Protein AF-A0A950VPK8-F1 (afdb_monomer_lite)

Foldseek 3Di:
DDDDDDPLVVVLCVVQVCVQCVCCLQPVLAARDPVNLPRQEDEAEADLDDDLVRLLVVVCSNQVSSQSNNVRNPDPDSPPPDDDPDGDRSHPYYHYDPCVSDDPSNVVSVVVSVVVSVVVNVVVVVVVVVVVVVVVPPPPPDDD

Structure (mmCIF, N/CA/C/O backbone):
data_AF-A0A950VPK8-F1
#
_entry.id   AF-A0A950VPK8-F1
#
loop_
_atom_site.group_PDB
_atom_site.id
_atom_site.type_symbol
_atom_site.label_atom_id
_atom_site.label_alt_id
_atom_site.label_comp_id
_atom_site.label_asym_id
_atom_site.label_entity_id
_atom_site.label_seq_id
_atom_site.pdbx_PDB_ins_code
_atom_site.Cartn_x
_atom_site.Cartn_y
_atom_site.Cartn_z
_atom_site.occupancy
_atom_site.B_iso_or_equiv
_atom_site.auth_seq_id
_atom_site.auth_comp_id
_atom_site.auth_asym_id
_atom_site.auth_atom_id
_atom_site.pdbx_PDB_model_num
ATOM 1 N N . MET A 1 1 ? -3.493 -24.812 5.724 1.00 34.56 1 MET A N 1
ATOM 2 C CA . MET A 1 1 ? -4.926 -24.456 5.681 1.00 34.56 1 MET A CA 1
ATOM 3 C C . MET A 1 1 ? -5.013 -23.035 5.139 1.00 34.56 1 MET A C 1
ATOM 5 O O . MET A 1 1 ? -4.700 -22.106 5.868 1.00 34.56 1 MET A O 1
ATOM 9 N N . LEU A 1 2 ? -5.263 -22.866 3.837 1.00 45.06 2 LEU A N 1
ATOM 10 C CA . LEU A 1 2 ? -5.346 -21.535 3.225 1.00 45.06 2 LEU A CA 1
ATOM 11 C C . LEU A 1 2 ? -6.689 -20.920 3.627 1.00 45.06 2 LEU A C 1
ATOM 13 O O . LEU A 1 2 ? -7.735 -21.428 3.235 1.00 45.06 2 LEU A O 1
ATOM 17 N N . ALA A 1 3 ? -6.663 -19.879 4.458 1.00 53.03 3 ALA A N 1
ATOM 18 C CA . ALA A 1 3 ? -7.860 -19.114 4.775 1.00 53.03 3 ALA A CA 1
ATOM 19 C C . ALA A 1 3 ? -8.430 -18.525 3.473 1.00 53.03 3 ALA A C 1
ATOM 21 O O . ALA A 1 3 ? -7.726 -17.824 2.743 1.00 53.03 3 ALA A O 1
ATOM 22 N N . GLN A 1 4 ? -9.689 -18.839 3.164 1.00 56.38 4 GLN A N 1
ATOM 23 C CA . GLN A 1 4 ? -10.386 -18.283 2.009 1.00 56.38 4 GLN A CA 1
ATOM 24 C C . GLN A 1 4 ? -10.500 -16.763 2.201 1.00 56.38 4 GLN A C 1
ATOM 26 O O . GLN A 1 4 ? -11.083 -16.302 3.183 1.00 56.38 4 GLN A O 1
ATOM 31 N N . ARG A 1 5 ? -9.909 -15.976 1.295 1.00 70.69 5 ARG A N 1
ATOM 32 C CA . ARG A 1 5 ? -9.967 -14.509 1.369 1.00 70.69 5 ARG A CA 1
ATOM 33 C C . ARG A 1 5 ? -11.379 -14.001 1.024 1.00 70.69 5 ARG A C 1
ATOM 35 O O . ARG A 1 5 ? -12.026 -14.588 0.154 1.00 70.69 5 ARG A O 1
ATOM 42 N N . PRO A 1 6 ? -11.854 -12.905 1.645 1.00 76.88 6 PRO A N 1
ATOM 43 C CA . PRO A 1 6 ? -13.124 -12.277 1.282 1.00 76.88 6 PRO A CA 1
ATOM 44 C C . PRO A 1 6 ? -13.164 -11.849 -0.195 1.00 76.88 6 PRO A C 1
ATOM 46 O O . PRO A 1 6 ? -12.148 -11.457 -0.768 1.00 76.88 6 PRO A O 1
ATOM 49 N N . ALA A 1 7 ? -14.348 -11.852 -0.816 1.00 75.19 7 ALA A N 1
ATOM 50 C CA . ALA A 1 7 ? -14.505 -11.518 -2.240 1.00 75.19 7 ALA A CA 1
ATOM 51 C C . ALA A 1 7 ? -14.027 -10.095 -2.605 1.00 75.19 7 ALA A C 1
ATOM 53 O O . ALA A 1 7 ? -13.477 -9.883 -3.687 1.00 75.19 7 ALA A O 1
ATOM 54 N N . LYS A 1 8 ? -14.195 -9.121 -1.698 1.00 78.62 8 LYS A N 1
ATOM 55 C CA . LYS A 1 8 ? -13.726 -7.734 -1.887 1.00 78.62 8 LYS A CA 1
ATOM 56 C C . LYS A 1 8 ? -12.197 -7.662 -1.897 1.00 78.62 8 LYS A C 1
ATOM 58 O O . LYS A 1 8 ? -11.625 -7.096 -2.824 1.00 78.62 8 LYS A O 1
ATOM 63 N N . THR A 1 9 ? -11.557 -8.330 -0.937 1.00 80.06 9 THR A N 1
ATOM 64 C CA . THR A 1 9 ? -10.102 -8.507 -0.870 1.00 80.06 9 THR A CA 1
ATOM 65 C C . THR A 1 9 ? -9.561 -9.158 -2.143 1.00 80.06 9 THR A C 1
ATOM 67 O O . THR A 1 9 ? -8.562 -8.704 -2.697 1.00 80.06 9 THR A O 1
ATOM 70 N N . LEU A 1 10 ? -10.234 -10.199 -2.652 1.00 78.31 10 LEU A N 1
ATOM 71 C CA . LEU A 1 10 ? -9.834 -10.873 -3.890 1.00 78.31 10 LEU A CA 1
ATOM 72 C C . LEU A 1 10 ? -9.943 -9.941 -5.106 1.00 78.31 10 LEU A C 1
ATOM 74 O O . LEU A 1 10 ? -9.012 -9.871 -5.903 1.00 78.31 10 LEU A O 1
ATOM 78 N N . SER A 1 11 ? -11.033 -9.178 -5.207 1.00 79.69 11 SER A N 1
ATOM 79 C CA . SER A 1 11 ? -11.268 -8.249 -6.320 1.00 79.69 11 SER A CA 1
ATOM 80 C C . SER A 1 11 ? -10.240 -7.111 -6.349 1.00 79.69 11 SER A C 1
ATOM 82 O O . SER A 1 11 ? -9.717 -6.784 -7.412 1.00 79.69 11 SER A O 1
ATOM 84 N N . ALA A 1 12 ? -9.896 -6.539 -5.187 1.00 81.25 12 ALA A N 1
ATOM 85 C CA . ALA A 1 12 ? -8.878 -5.491 -5.086 1.00 81.25 12 ALA A CA 1
ATOM 86 C C . ALA A 1 12 ? -7.496 -5.991 -5.539 1.00 81.25 12 ALA A C 1
ATOM 88 O O . ALA A 1 12 ? -6.800 -5.324 -6.304 1.00 81.25 12 ALA A O 1
ATOM 89 N N . ARG A 1 13 ? -7.117 -7.204 -5.119 1.00 87.62 13 ARG A N 1
ATOM 90 C CA . ARG A 1 13 ? -5.848 -7.824 -5.524 1.00 87.62 13 ARG A CA 1
ATOM 91 C C . ARG A 1 13 ? -5.818 -8.181 -7.003 1.00 87.62 13 ARG A C 1
ATOM 93 O O . ARG A 1 13 ? -4.794 -7.969 -7.639 1.00 87.62 13 ARG A O 1
ATOM 100 N N . GLN A 1 14 ? -6.926 -8.669 -7.557 1.00 86.44 14 GLN A N 1
ATOM 101 C CA . GLN A 1 14 ? -7.040 -8.938 -8.990 1.00 86.44 14 GLN A CA 1
ATOM 102 C C . GLN A 1 14 ? -6.905 -7.657 -9.815 1.00 86.44 14 GLN A C 1
ATOM 104 O O . GLN A 1 14 ? -6.126 -7.638 -10.763 1.00 86.44 14 GLN A O 1
ATOM 109 N N . TYR A 1 15 ? -7.594 -6.580 -9.424 1.00 84.31 15 TYR A N 1
ATOM 110 C CA . TYR A 1 15 ? -7.491 -5.286 -10.103 1.00 84.31 15 TYR A CA 1
ATOM 111 C C . TYR A 1 15 ? -6.049 -4.768 -10.126 1.00 84.31 15 TYR A C 1
ATOM 113 O O . TYR A 1 15 ? -5.552 -4.352 -11.166 1.00 84.31 15 TYR A O 1
ATOM 121 N N . ALA A 1 16 ? -5.361 -4.815 -8.984 1.00 84.50 16 ALA A N 1
ATOM 122 C CA . ALA A 1 16 ? -3.984 -4.342 -8.879 1.00 84.50 16 ALA A CA 1
ATOM 123 C C . ALA A 1 16 ? -2.940 -5.335 -9.420 1.00 84.50 16 ALA A C 1
ATOM 125 O O . ALA A 1 16 ? -1.748 -5.058 -9.308 1.00 84.50 16 ALA A O 1
ATOM 126 N N . GLN A 1 17 ? -3.361 -6.501 -9.932 1.00 91.00 17 GLN A N 1
ATOM 127 C CA . GLN A 1 17 ? -2.485 -7.645 -10.216 1.00 91.00 17 GLN A CA 1
ATOM 128 C C . GLN A 1 17 ? -1.519 -7.921 -9.051 1.00 91.00 17 GLN A C 1
ATOM 130 O O . GLN A 1 17 ? -0.351 -8.256 -9.229 1.00 91.00 17 GLN A O 1
ATOM 135 N N . TRP A 1 18 ? -2.005 -7.742 -7.826 1.00 93.00 18 TRP A N 1
ATOM 136 C CA . TRP A 1 18 ? -1.160 -7.625 -6.647 1.00 93.00 18 TRP A CA 1
ATOM 137 C C . TRP A 1 18 ? -0.397 -8.919 -6.359 1.00 93.00 18 TRP A C 1
ATOM 139 O O . TRP A 1 18 ? 0.759 -8.863 -5.969 1.00 93.00 18 TRP A O 1
ATOM 149 N N . ASP A 1 19 ? -0.980 -10.084 -6.656 1.00 91.88 19 ASP A N 1
ATOM 150 C CA . ASP A 1 19 ? -0.299 -11.380 -6.512 1.00 91.88 19 ASP A CA 1
ATOM 151 C C . ASP A 1 19 ? 0.961 -11.503 -7.399 1.00 91.88 19 ASP A C 1
ATOM 153 O O . ASP A 1 19 ? 1.872 -12.257 -7.065 1.00 91.88 19 ASP A O 1
ATOM 157 N N . LEU A 1 20 ? 1.044 -10.743 -8.500 1.00 91.88 20 LEU A N 1
ATOM 158 C CA . LEU A 1 20 ? 2.228 -10.679 -9.361 1.00 91.88 20 LEU A CA 1
ATOM 159 C C . LEU A 1 20 ? 3.319 -9.782 -8.759 1.00 91.88 20 LEU A C 1
ATOM 161 O O . LEU A 1 20 ? 4.502 -10.115 -8.830 1.00 91.88 20 LEU A O 1
ATOM 165 N N . ILE A 1 21 ? 2.931 -8.642 -8.183 1.00 93.62 21 ILE A N 1
ATOM 166 C CA . ILE A 1 21 ? 3.866 -7.562 -7.837 1.00 93.62 21 ILE A CA 1
ATOM 167 C C . ILE A 1 21 ? 4.188 -7.453 -6.340 1.00 93.62 21 ILE A C 1
ATOM 169 O O . ILE A 1 21 ? 5.211 -6.870 -6.000 1.00 93.62 21 ILE A O 1
ATOM 173 N N . GLU A 1 22 ? 3.382 -8.035 -5.446 1.00 94.50 22 GLU A N 1
ATOM 174 C CA . GLU A 1 22 ? 3.485 -7.885 -3.981 1.00 94.50 22 GLU A CA 1
ATOM 175 C C . GLU A 1 22 ? 4.905 -8.152 -3.471 1.00 94.50 22 GLU A C 1
ATOM 177 O O . GLU A 1 22 ? 5.501 -7.290 -2.829 1.00 94.50 22 GLU A O 1
ATOM 182 N N . SER A 1 23 ? 5.502 -9.289 -3.847 1.00 93.38 23 SER A N 1
ATOM 183 C CA . SER A 1 23 ? 6.864 -9.644 -3.415 1.00 93.38 23 SER A CA 1
ATOM 184 C C . SER A 1 23 ? 7.936 -8.642 -3.863 1.00 93.38 23 SER A C 1
ATOM 186 O O . SER A 1 23 ? 8.909 -8.419 -3.148 1.00 93.38 23 SER 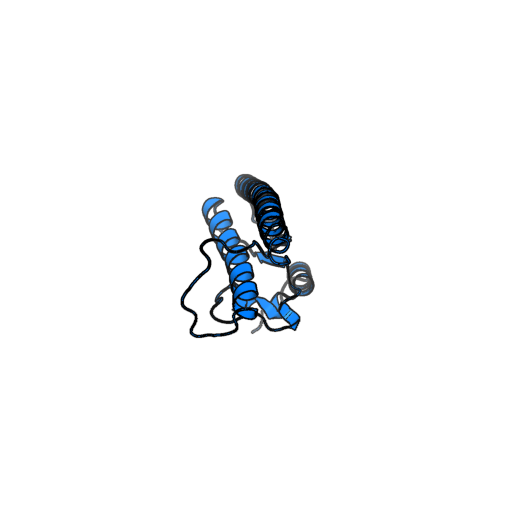A O 1
ATOM 188 N N . TYR A 1 24 ? 7.750 -8.015 -5.026 1.00 93.38 24 TYR A N 1
ATOM 189 C CA . TYR A 1 24 ? 8.660 -7.007 -5.566 1.00 93.38 24 TYR A CA 1
ATOM 190 C C . TYR A 1 24 ? 8.471 -5.664 -4.865 1.00 93.38 24 TYR A C 1
ATOM 192 O O . TYR A 1 24 ? 9.434 -4.942 -4.655 1.00 93.38 24 TYR A O 1
ATOM 200 N N . VAL A 1 25 ? 7.238 -5.327 -4.484 1.00 92.88 25 VAL A N 1
ATOM 201 C CA . VAL A 1 25 ? 6.933 -4.080 -3.775 1.00 92.88 25 VAL A CA 1
ATOM 202 C C . VAL A 1 25 ? 7.390 -4.144 -2.316 1.00 92.88 25 VAL A C 1
ATOM 204 O O . VAL A 1 25 ? 7.945 -3.177 -1.797 1.00 92.88 25 VAL A O 1
ATOM 207 N N . GLU A 1 26 ? 7.187 -5.275 -1.639 1.00 91.94 26 GLU A N 1
ATOM 208 C CA . GLU A 1 26 ? 7.582 -5.444 -0.236 1.00 91.94 26 GLU A CA 1
ATOM 209 C C . GLU A 1 26 ? 9.099 -5.571 -0.051 1.00 91.94 26 GLU A C 1
ATOM 211 O O . GLU A 1 26 ? 9.630 -5.157 0.991 1.00 91.94 26 GLU A O 1
ATOM 216 N N . MET A 1 27 ? 9.769 -6.135 -1.061 1.00 87.75 27 MET A N 1
ATOM 217 C CA . MET A 1 27 ? 11.204 -6.407 -1.112 1.00 87.75 27 MET A CA 1
ATOM 218 C C . MET A 1 27 ? 11.776 -6.067 -2.505 1.00 87.75 27 MET A C 1
ATOM 220 O O . MET A 1 27 ? 12.070 -6.974 -3.291 1.00 87.75 27 MET A O 1
ATOM 224 N N . PRO A 1 28 ? 11.960 -4.772 -2.831 1.00 78.94 28 PRO A N 1
ATOM 225 C CA . PRO A 1 28 ? 12.364 -4.307 -4.161 1.00 78.94 28 PRO A CA 1
ATOM 226 C C . PRO A 1 28 ? 13.864 -4.506 -4.433 1.00 78.94 28 PRO A C 1
ATOM 228 O O . PRO A 1 28 ? 14.583 -3.567 -4.753 1.00 78.94 28 PRO A O 1
ATOM 231 N N . PHE A 1 29 ? 14.354 -5.740 -4.305 1.00 78.81 29 PHE A N 1
ATOM 232 C CA . PHE A 1 29 ? 15.726 -6.124 -4.666 1.00 78.81 29 PHE A CA 1
ATOM 233 C C . PHE A 1 29 ? 15.875 -6.458 -6.154 1.00 78.81 29 PHE A C 1
ATOM 235 O O . PHE A 1 29 ? 16.983 -6.609 -6.656 1.00 78.81 29 PHE A O 1
ATOM 242 N N . ARG A 1 30 ? 14.752 -6.629 -6.858 1.00 83.06 30 ARG A N 1
ATOM 243 C CA . ARG A 1 30 ? 14.701 -6.995 -8.273 1.00 83.06 30 ARG A CA 1
ATOM 244 C C . ARG A 1 30 ? 13.648 -6.164 -8.992 1.00 83.06 30 ARG A C 1
ATOM 246 O O . ARG A 1 30 ? 12.634 -5.793 -8.400 1.00 83.06 30 ARG A O 1
ATOM 253 N N . GLY A 1 31 ? 13.889 -5.911 -10.273 1.00 86.38 31 GLY A N 1
ATOM 254 C CA . GLY A 1 31 ? 12.930 -5.249 -11.144 1.00 86.38 31 GLY A CA 1
ATOM 255 C C . GLY A 1 31 ? 11.652 -6.058 -11.318 1.00 86.38 31 GLY A C 1
ATOM 256 O O . GLY A 1 31 ? 11.681 -7.291 -11.272 1.00 86.38 31 GLY A O 1
ATOM 257 N N . LEU A 1 32 ? 10.534 -5.363 -11.519 1.00 91.44 32 LEU A N 1
ATOM 258 C CA . LEU A 1 32 ? 9.290 -6.000 -11.938 1.00 91.44 32 LEU A CA 1
ATOM 259 C C . LEU A 1 32 ? 9.475 -6.769 -13.255 1.00 91.44 32 LEU A C 1
ATOM 261 O O . LEU A 1 32 ? 10.202 -6.309 -14.138 1.00 91.44 32 LEU A O 1
ATOM 265 N N . PRO A 1 33 ? 8.781 -7.907 -13.420 1.00 91.00 33 PRO A N 1
ATOM 266 C CA . PRO A 1 33 ? 8.714 -8.573 -14.709 1.00 91.00 33 PRO A CA 1
ATOM 267 C C . PRO A 1 33 ? 7.922 -7.703 -15.709 1.00 91.00 33 PRO A C 1
ATOM 269 O O . PRO A 1 33 ? 7.147 -6.838 -15.279 1.00 91.00 33 PRO A O 1
ATOM 272 N N . PRO A 1 34 ? 8.068 -7.918 -17.030 1.00 89.56 34 PRO A N 1
ATOM 273 C CA . PRO A 1 34 ? 7.384 -7.119 -18.050 1.00 89.56 34 PRO A CA 1
ATOM 274 C C . PRO A 1 34 ? 5.867 -7.016 -17.850 1.00 89.56 34 PRO A C 1
ATOM 276 O O . PRO A 1 34 ? 5.286 -5.951 -18.040 1.00 89.56 34 PRO A O 1
ATOM 279 N N . GLU A 1 35 ? 5.226 -8.090 -17.390 1.00 89.75 35 GLU A N 1
ATOM 280 C CA . GLU A 1 35 ? 3.790 -8.143 -17.104 1.00 89.75 35 GLU A CA 1
ATOM 281 C C . GLU A 1 35 ? 3.397 -7.233 -15.928 1.00 89.75 35 GLU A C 1
ATOM 283 O O . GLU A 1 35 ? 2.286 -6.710 -15.884 1.00 89.75 35 GLU A O 1
ATOM 288 N N . GLY A 1 36 ? 4.315 -7.016 -14.981 1.00 90.12 36 GLY A N 1
ATOM 289 C CA . GLY A 1 36 ? 4.128 -6.141 -13.825 1.00 90.12 36 GLY A CA 1
ATOM 290 C C . GLY A 1 36 ? 4.422 -4.671 -14.122 1.00 90.12 36 GLY A C 1
ATOM 291 O O . GLY A 1 36 ? 3.968 -3.797 -13.389 1.00 90.12 36 GLY A O 1
ATOM 292 N N . LEU A 1 37 ? 5.134 -4.361 -15.212 1.00 89.50 37 LEU A N 1
ATOM 293 C CA . LEU A 1 37 ? 5.533 -2.991 -15.550 1.00 89.50 37 LEU A CA 1
ATOM 294 C C . LEU A 1 37 ? 4.367 -2.061 -15.876 1.00 89.50 37 LEU A C 1
ATOM 296 O O . LEU A 1 37 ? 4.555 -0.848 -15.813 1.00 89.50 37 LEU A O 1
ATOM 300 N N . ALA A 1 38 ? 3.186 -2.582 -16.210 1.00 88.56 38 ALA A N 1
ATOM 301 C CA . ALA A 1 38 ? 1.974 -1.783 -16.396 1.00 88.56 38 ALA A CA 1
ATOM 302 C C . ALA A 1 38 ? 1.222 -1.522 -15.079 1.00 88.56 38 ALA A C 1
ATOM 304 O O . ALA A 1 38 ? 0.346 -0.661 -15.032 1.00 88.56 38 ALA A O 1
ATOM 305 N N . CYS A 1 39 ? 1.561 -2.228 -13.996 1.00 91.31 39 CYS A N 1
ATOM 306 C CA . CYS A 1 39 ? 0.874 -2.083 -12.720 1.00 91.31 39 CYS A CA 1
ATOM 307 C C . CYS A 1 39 ? 1.193 -0.721 -12.093 1.00 91.31 39 CYS A C 1
ATOM 309 O O . CYS A 1 39 ? 2.352 -0.362 -11.883 1.00 91.31 39 CYS A O 1
ATOM 311 N N . ARG A 1 40 ? 0.147 0.040 -11.772 1.00 92.94 40 ARG A N 1
ATOM 312 C CA . ARG A 1 40 ? 0.237 1.355 -11.111 1.00 92.94 40 ARG A CA 1
ATOM 313 C C . ARG A 1 40 ? -0.544 1.397 -9.800 1.00 92.94 40 ARG A C 1
ATOM 315 O O . ARG A 1 40 ? -0.817 2.466 -9.269 1.00 92.94 40 ARG A O 1
ATOM 322 N N . SER A 1 41 ? -0.949 0.241 -9.285 1.00 93.69 41 SER A N 1
ATOM 323 C CA . SER A 1 41 ? -1.808 0.141 -8.105 1.00 93.69 41 SER A CA 1
ATOM 324 C C . SER A 1 41 ? -1.126 -0.645 -6.995 1.00 93.69 41 SER A C 1
ATOM 326 O O . SER A 1 41 ? -0.490 -1.659 -7.267 1.00 93.69 41 SER A O 1
ATOM 328 N N . VAL A 1 42 ? -1.297 -0.209 -5.747 1.00 94.75 42 VAL A N 1
ATOM 329 C CA . VAL A 1 42 ? -0.881 -0.971 -4.560 1.00 94.75 42 VAL A CA 1
ATOM 330 C C . VAL A 1 42 ? -2.086 -1.339 -3.704 1.00 94.75 42 VAL A C 1
ATOM 332 O O . VAL A 1 42 ? -3.059 -0.583 -3.647 1.00 94.75 42 VAL A O 1
ATOM 335 N N . VAL A 1 43 ? -2.022 -2.486 -3.028 1.00 95.19 43 VAL A N 1
ATOM 336 C CA . VAL A 1 43 ? -3.046 -2.916 -2.066 1.00 95.19 43 VAL A CA 1
ATOM 337 C C . VAL A 1 43 ? -2.507 -2.738 -0.653 1.00 95.19 43 VAL A C 1
ATOM 339 O O . VAL A 1 43 ? -1.402 -3.177 -0.346 1.00 95.19 43 VAL A O 1
ATOM 342 N N . TYR A 1 44 ? -3.292 -2.105 0.212 1.00 94.88 44 TYR A N 1
ATOM 343 C CA . TYR A 1 44 ? -2.990 -1.961 1.630 1.00 94.88 44 TYR A CA 1
ATOM 344 C C . TYR A 1 44 ? -4.106 -2.576 2.467 1.00 94.88 44 TYR A C 1
ATOM 346 O O . TYR A 1 44 ? -5.272 -2.232 2.291 1.00 94.88 44 TYR A O 1
ATOM 354 N N . THR A 1 45 ? -3.742 -3.442 3.408 1.00 94.06 45 THR A N 1
ATOM 355 C CA . THR A 1 45 ? -4.674 -4.034 4.372 1.00 94.06 45 THR A CA 1
ATOM 356 C C . THR A 1 45 ? -4.288 -3.540 5.769 1.00 94.06 45 THR A C 1
ATOM 358 O O . THR A 1 45 ? -3.280 -3.999 6.314 1.00 94.06 45 THR A O 1
ATOM 361 N N . PRO A 1 46 ? -5.039 -2.592 6.364 1.00 94.81 46 PRO A N 1
ATOM 362 C CA . PRO A 1 46 ? -4.734 -2.060 7.680 1.00 94.81 46 PRO A CA 1
ATOM 363 C C . PRO A 1 46 ? -4.795 -3.163 8.747 1.00 94.81 46 PRO A C 1
ATOM 365 O O . PRO A 1 46 ? -5.768 -3.930 8.795 1.00 94.81 46 PRO A O 1
ATOM 368 N N . PRO A 1 47 ? -3.819 -3.228 9.670 1.00 94.12 47 PRO A N 1
ATOM 369 C CA . PRO A 1 47 ? -3.942 -4.094 10.833 1.00 94.12 47 PRO A CA 1
ATOM 370 C C . PRO A 1 47 ? -5.140 -3.673 11.698 1.00 94.12 47 PRO A C 1
ATOM 372 O O . PRO A 1 47 ? -5.545 -2.505 11.712 1.00 94.12 47 PRO A O 1
ATOM 375 N N . VAL A 1 48 ? -5.699 -4.634 12.446 1.00 92.75 48 VAL A N 1
ATOM 376 C CA . VAL A 1 48 ? -6.844 -4.419 13.359 1.00 92.75 48 VAL A CA 1
ATOM 377 C C . VAL A 1 48 ? -6.582 -3.246 14.303 1.00 92.75 48 VAL A C 1
ATOM 379 O O . VAL A 1 48 ? -7.445 -2.393 14.498 1.00 92.75 48 VAL A O 1
ATOM 382 N N . TYR A 1 49 ? -5.362 -3.180 14.832 1.00 92.31 49 TYR A N 1
ATOM 383 C CA . TYR A 1 49 ? -4.848 -2.016 15.536 1.00 92.31 49 TYR A CA 1
ATOM 384 C C . TYR A 1 49 ? -3.911 -1.266 14.601 1.00 92.31 49 TYR A C 1
ATOM 386 O O . TYR A 1 49 ? -2.830 -1.753 14.279 1.00 92.31 49 TYR A O 1
ATOM 394 N N . ASN A 1 50 ? -4.340 -0.087 14.169 1.00 93.06 50 ASN A N 1
ATOM 395 C CA . ASN A 1 50 ? -3.552 0.819 13.348 1.00 93.06 50 ASN A CA 1
ATOM 396 C C . ASN A 1 50 ? -3.572 2.224 13.958 1.00 93.06 50 ASN A C 1
ATOM 398 O O . ASN A 1 50 ? -4.489 2.599 14.692 1.00 93.06 50 ASN A O 1
ATOM 402 N N . THR A 1 51 ? -2.543 3.005 13.644 1.00 95.25 51 THR A N 1
ATOM 403 C CA . THR A 1 51 ? -2.475 4.433 13.971 1.00 95.25 51 THR A CA 1
ATOM 404 C C . THR A 1 51 ? -2.296 5.237 12.684 1.00 95.25 51 THR A C 1
ATOM 406 O O . THR A 1 51 ? -1.709 4.711 11.736 1.00 95.25 51 THR A O 1
ATOM 409 N N . PRO A 1 52 ? -2.710 6.518 12.632 1.00 94.56 52 PRO A N 1
ATOM 410 C CA . PRO A 1 52 ? -2.470 7.364 11.458 1.00 94.56 52 PRO A CA 1
ATOM 411 C C . PRO A 1 52 ? -0.987 7.411 11.061 1.00 94.56 52 PRO A C 1
ATOM 413 O O . PRO A 1 52 ? -0.633 7.295 9.894 1.00 94.56 52 PRO A O 1
ATOM 416 N N . ARG A 1 53 ? -0.084 7.462 12.048 1.00 93.69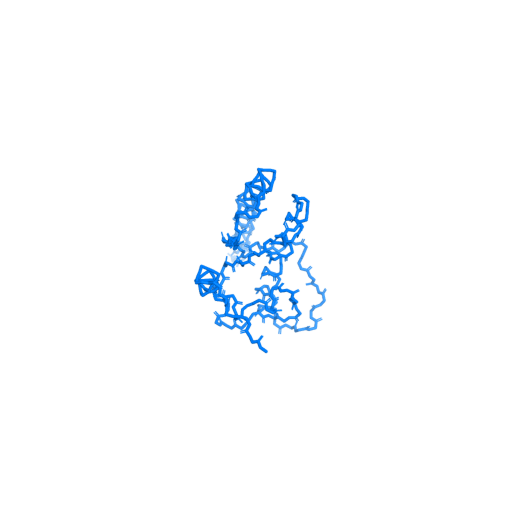 53 ARG A N 1
ATOM 417 C CA . ARG A 1 53 ? 1.362 7.440 11.798 1.00 93.69 53 ARG A CA 1
ATOM 418 C C . ARG A 1 53 ? 1.821 6.144 11.123 1.00 93.69 53 ARG A C 1
ATOM 420 O O . ARG A 1 53 ? 2.625 6.205 10.194 1.00 93.69 53 ARG A O 1
ATOM 427 N N . GLN A 1 54 ? 1.340 4.997 11.605 1.00 94.69 54 GLN A N 1
ATOM 428 C CA . GLN A 1 54 ? 1.651 3.690 11.025 1.00 94.69 54 GLN A CA 1
ATOM 429 C C . GLN A 1 54 ? 1.107 3.585 9.600 1.00 94.69 54 GLN A C 1
ATOM 431 O O . GLN A 1 54 ? 1.857 3.254 8.692 1.00 94.69 54 GLN A O 1
ATOM 436 N N . LEU A 1 55 ? -0.153 3.970 9.395 1.00 95.00 55 LEU A N 1
ATOM 437 C CA . LEU A 1 55 ? -0.788 4.030 8.083 1.00 95.00 55 LEU A CA 1
ATOM 438 C C . LEU A 1 55 ? 0.057 4.831 7.084 1.00 95.00 55 LEU A C 1
ATOM 440 O O . LEU A 1 55 ? 0.421 4.328 6.024 1.00 95.00 55 LEU A O 1
ATOM 444 N N . GLY A 1 56 ? 0.428 6.064 7.440 1.00 94.19 56 GLY A N 1
ATOM 445 C CA . GLY A 1 56 ? 1.244 6.910 6.574 1.00 94.19 56 GLY A CA 1
ATOM 446 C C . GLY A 1 56 ? 2.623 6.308 6.287 1.00 94.19 56 GLY A C 1
ATOM 447 O O . GLY A 1 56 ? 3.129 6.429 5.172 1.00 94.19 56 GLY A O 1
ATOM 448 N N . HIS A 1 57 ? 3.244 5.658 7.274 1.00 94.88 57 HIS A N 1
ATOM 449 C CA . HIS A 1 57 ? 4.516 4.959 7.092 1.00 94.88 57 HIS A CA 1
ATOM 450 C C . HIS A 1 57 ? 4.391 3.787 6.109 1.00 94.88 57 HIS A C 1
ATOM 452 O O . HIS A 1 57 ? 5.165 3.708 5.154 1.00 94.88 57 HIS A O 1
ATOM 458 N N . ASP A 1 58 ? 3.401 2.922 6.308 1.00 95.56 58 ASP A N 1
ATOM 459 C CA . ASP A 1 58 ? 3.206 1.711 5.512 1.00 95.56 58 ASP A CA 1
ATOM 460 C C . ASP A 1 58 ? 2.880 2.053 4.057 1.00 95.56 58 ASP A C 1
ATOM 462 O O . ASP A 1 58 ? 3.461 1.485 3.134 1.00 95.56 58 ASP A O 1
ATOM 466 N N . LEU A 1 59 ? 2.024 3.050 3.833 1.00 94.94 59 LEU A N 1
ATOM 467 C CA . LEU A 1 59 ? 1.681 3.488 2.483 1.00 94.94 59 LEU A CA 1
ATOM 468 C C . LEU A 1 59 ? 2.873 4.096 1.755 1.00 94.94 59 LEU A C 1
ATOM 470 O O . LEU A 1 59 ? 3.095 3.762 0.595 1.00 94.94 59 LEU A O 1
ATOM 474 N N . ARG A 1 60 ? 3.680 4.928 2.429 1.00 92.94 60 ARG A N 1
ATOM 475 C CA . ARG A 1 60 ? 4.924 5.444 1.838 1.00 92.94 60 ARG A CA 1
ATOM 476 C C . ARG A 1 60 ? 5.872 4.312 1.469 1.00 92.94 60 ARG A C 1
ATOM 478 O O . ARG A 1 60 ? 6.488 4.374 0.409 1.00 92.94 60 ARG A O 1
ATOM 485 N N . ARG A 1 61 ? 5.974 3.278 2.311 1.00 94.12 61 ARG A N 1
ATOM 486 C CA . ARG A 1 61 ? 6.783 2.092 2.016 1.00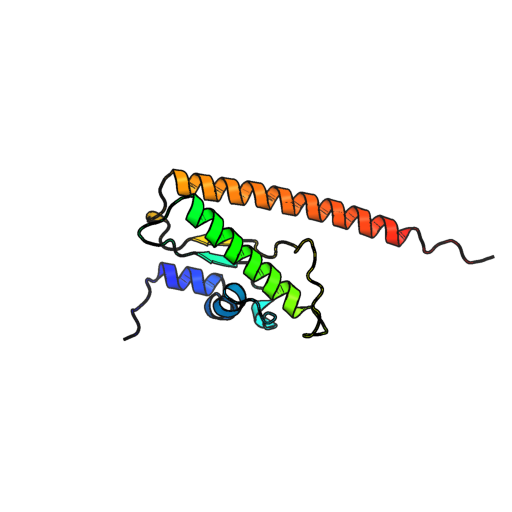 94.12 61 ARG A CA 1
ATOM 487 C C . ARG A 1 61 ? 6.272 1.368 0.770 1.00 94.12 61 ARG A C 1
ATOM 489 O O . ARG A 1 61 ? 7.080 1.070 -0.100 1.00 94.12 61 ARG A O 1
ATOM 496 N N . LEU A 1 62 ? 4.967 1.123 0.657 1.00 95.19 62 LEU A N 1
ATOM 497 C CA . LEU A 1 62 ? 4.382 0.434 -0.499 1.00 95.19 62 LEU A CA 1
ATOM 498 C C . LEU A 1 62 ? 4.553 1.233 -1.798 1.00 95.19 62 LEU A C 1
ATOM 500 O O . LEU A 1 62 ? 5.009 0.691 -2.802 1.00 95.19 62 LEU A O 1
ATOM 504 N N . THR A 1 63 ? 4.247 2.533 -1.788 1.00 93.62 63 THR A N 1
ATOM 505 C CA . THR A 1 63 ? 4.363 3.370 -2.995 1.00 93.62 63 THR A CA 1
ATOM 506 C C . THR A 1 63 ? 5.817 3.534 -3.432 1.00 93.62 63 THR A C 1
ATOM 508 O O . THR A 1 63 ? 6.131 3.511 -4.624 1.00 93.62 63 THR A O 1
ATOM 511 N N . HIS A 1 64 ? 6.728 3.678 -2.464 1.00 92.31 64 HIS A N 1
ATOM 512 C CA . HIS A 1 64 ? 8.160 3.735 -2.729 1.00 92.31 64 HIS A CA 1
ATOM 513 C C . HIS A 1 64 ? 8.687 2.396 -3.252 1.00 92.31 64 HIS A C 1
ATOM 515 O O . HIS A 1 64 ? 9.433 2.387 -4.224 1.00 92.31 64 HIS A O 1
ATOM 521 N N . GLY A 1 65 ? 8.247 1.278 -2.669 1.00 93.75 65 GLY A N 1
ATOM 522 C CA . GLY A 1 65 ? 8.594 -0.067 -3.119 1.00 93.75 65 GLY A CA 1
ATOM 523 C C . GLY A 1 65 ? 8.185 -0.324 -4.568 1.00 93.75 65 GLY A C 1
ATOM 524 O O . GLY A 1 65 ? 9.003 -0.798 -5.350 1.00 93.75 65 GLY A O 1
ATOM 525 N N . LEU A 1 66 ? 6.973 0.081 -4.971 1.00 93.88 66 LEU A N 1
ATOM 526 C CA . LEU A 1 66 ? 6.553 -0.005 -6.374 1.00 93.88 66 LEU A CA 1
ATOM 527 C C . LEU A 1 66 ? 7.427 0.865 -7.285 1.00 93.88 66 LEU A C 1
ATOM 529 O O . LEU A 1 66 ? 7.868 0.410 -8.337 1.00 93.88 66 LEU A O 1
ATOM 533 N N . SER A 1 67 ? 7.721 2.095 -6.867 1.00 92.38 67 SER A N 1
ATOM 534 C CA . SER A 1 67 ? 8.568 3.016 -7.638 1.00 92.38 67 SER A CA 1
ATOM 535 C C . SER A 1 67 ? 9.990 2.473 -7.821 1.00 92.38 67 SER A C 1
ATOM 537 O O . SER A 1 67 ? 10.537 2.538 -8.921 1.00 92.38 67 SER A O 1
ATOM 539 N N . LEU A 1 68 ? 10.565 1.877 -6.772 1.00 91.62 68 LEU A N 1
ATOM 540 C CA . LEU A 1 68 ? 11.854 1.189 -6.827 1.00 91.62 68 LEU A CA 1
ATOM 541 C C . LEU A 1 68 ? 11.809 -0.026 -7.750 1.00 91.62 68 LEU A C 1
ATOM 543 O O . LEU A 1 68 ? 12.678 -0.166 -8.599 1.00 91.62 68 LEU A O 1
ATOM 547 N N . ALA A 1 69 ? 10.796 -0.882 -7.623 1.00 92.38 69 ALA A N 1
ATOM 548 C CA . ALA A 1 69 ? 10.687 -2.090 -8.434 1.00 92.38 69 ALA A CA 1
ATOM 549 C C . ALA A 1 69 ? 10.499 -1.771 -9.932 1.00 92.38 69 ALA A C 1
ATOM 551 O O . ALA A 1 69 ? 11.044 -2.467 -10.790 1.00 92.38 69 ALA A O 1
ATOM 552 N N . VAL A 1 70 ? 9.777 -0.691 -10.260 1.00 92.25 70 VAL A N 1
ATOM 553 C CA . VAL A 1 70 ? 9.673 -0.166 -11.633 1.00 92.25 70 VAL A CA 1
ATOM 554 C C . VAL A 1 70 ? 11.009 0.397 -12.108 1.00 92.25 70 VAL A C 1
ATOM 556 O O . VAL A 1 70 ? 11.427 0.101 -13.226 1.00 92.25 70 VAL A O 1
ATOM 559 N N . TRP A 1 71 ? 11.692 1.196 -11.285 1.00 90.25 71 TRP A N 1
ATOM 560 C CA . TRP A 1 71 ? 13.002 1.744 -11.636 1.00 90.25 71 TRP A CA 1
ATOM 561 C C . TRP A 1 71 ? 14.021 0.630 -11.894 1.00 90.25 71 TRP A C 1
ATOM 563 O O . TRP A 1 71 ? 14.622 0.601 -12.963 1.00 90.25 71 TRP A O 1
ATOM 573 N N . GLN A 1 72 ? 14.125 -0.339 -10.983 1.00 88.88 72 GLN A N 1
ATOM 574 C CA . GLN A 1 72 ? 15.054 -1.467 -11.059 1.00 88.88 72 GLN A CA 1
ATOM 575 C C . GLN A 1 72 ? 14.844 -2.318 -12.320 1.00 88.88 72 GLN A C 1
ATOM 577 O O . GLN A 1 72 ? 15.800 -2.863 -12.856 1.00 88.88 72 GLN A O 1
ATOM 582 N N . ALA A 1 73 ? 13.612 -2.412 -12.830 1.00 90.06 73 ALA A N 1
ATOM 583 C CA . ALA A 1 73 ? 13.322 -3.117 -14.081 1.00 90.06 73 ALA A CA 1
ATOM 584 C C . ALA A 1 73 ? 13.917 -2.438 -15.326 1.00 90.06 73 ALA A C 1
ATOM 586 O O . ALA A 1 73 ? 14.074 -3.085 -16.358 1.00 90.06 73 ALA A O 1
ATOM 587 N N . HIS A 1 74 ? 14.240 -1.146 -15.235 1.00 87.38 74 HIS A N 1
ATOM 588 C CA . HIS A 1 74 ? 14.859 -0.368 -16.307 1.00 87.38 74 HIS A CA 1
ATOM 589 C C . HIS A 1 74 ? 16.361 -0.152 -16.095 1.00 87.38 74 HIS A C 1
ATOM 591 O O . HIS A 1 74 ? 17.008 0.435 -16.962 1.00 87.38 74 HIS A O 1
ATOM 597 N N . VAL A 1 75 ? 16.921 -0.593 -14.963 1.00 83.25 75 VAL A N 1
ATOM 598 C CA . VAL A 1 75 ? 18.361 -0.519 -14.708 1.00 83.25 75 VAL A CA 1
ATOM 599 C C . VAL A 1 75 ? 19.050 -1.624 -15.521 1.00 83.25 75 VAL A C 1
ATOM 601 O O . VAL A 1 75 ? 18.767 -2.800 -15.295 1.00 83.25 75 VAL A O 1
ATOM 604 N N . PRO A 1 76 ? 19.943 -1.280 -16.468 1.00 63.25 76 PRO A N 1
ATOM 605 C CA . PRO A 1 76 ? 20.578 -2.267 -17.338 1.00 63.25 76 PRO A CA 1
ATOM 606 C C . PRO A 1 76 ? 21.652 -3.104 -16.630 1.00 63.25 76 PRO A C 1
ATOM 608 O O . PRO A 1 76 ? 21.972 -4.189 -17.108 1.00 63.25 76 PRO A O 1
ATOM 611 N N . ASP A 1 77 ? 22.190 -2.618 -15.506 1.00 75.06 77 ASP A N 1
ATOM 612 C CA . ASP A 1 77 ? 23.243 -3.283 -14.737 1.00 75.06 77 ASP A CA 1
ATOM 613 C C . ASP A 1 77 ? 22.798 -3.554 -13.282 1.00 75.06 77 ASP A C 1
ATOM 615 O O . ASP A 1 77 ? 22.638 -2.603 -12.507 1.00 75.06 77 ASP A O 1
ATOM 619 N N . PRO A 1 78 ? 22.611 -4.826 -12.880 1.00 65.06 78 PRO A N 1
ATOM 620 C CA . PRO A 1 78 ? 22.208 -5.199 -11.525 1.00 65.06 78 PRO A CA 1
ATOM 621 C C . PRO A 1 78 ? 23.253 -4.876 -10.442 1.00 65.06 78 PRO A C 1
ATOM 623 O O . PRO A 1 78 ? 22.900 -4.907 -9.264 1.00 65.06 78 PRO A O 1
ATOM 626 N N . GLU A 1 79 ? 24.498 -4.539 -10.801 1.00 69.75 79 GLU A N 1
ATOM 627 C CA . GLU A 1 79 ? 25.532 -4.080 -9.858 1.00 69.75 79 GLU A CA 1
ATOM 628 C C . GLU A 1 79 ? 25.502 -2.558 -9.622 1.00 69.75 79 GLU A C 1
ATOM 630 O O . GLU A 1 79 ? 26.241 -2.031 -8.782 1.00 69.75 79 GLU A O 1
ATOM 635 N N . THR A 1 80 ? 24.607 -1.832 -10.308 1.00 70.94 80 THR A N 1
ATOM 636 C CA . THR A 1 80 ? 24.430 -0.388 -10.114 1.00 70.94 80 THR A CA 1
ATOM 637 C C . THR A 1 80 ? 24.073 -0.089 -8.660 1.00 70.94 80 THR A C 1
ATOM 639 O O . THR A 1 80 ? 22.966 -0.353 -8.197 1.00 70.94 80 THR A O 1
ATOM 642 N N . THR A 1 81 ? 25.015 0.517 -7.939 1.00 66.75 81 THR A N 1
ATOM 643 C CA . THR A 1 81 ? 24.815 0.966 -6.550 1.00 66.75 81 THR A CA 1
ATOM 644 C C . THR A 1 81 ? 24.329 2.423 -6.487 1.00 66.75 81 THR A C 1
ATOM 646 O O . THR A 1 81 ? 24.032 2.949 -5.415 1.00 66.75 81 THR A O 1
ATOM 649 N N . GLU A 1 82 ? 24.244 3.100 -7.636 1.00 71.44 82 GLU A N 1
ATOM 650 C CA . GLU A 1 82 ? 23.806 4.490 -7.732 1.00 71.44 82 GLU A CA 1
ATOM 651 C C . GLU A 1 82 ? 22.274 4.573 -7.742 1.00 71.44 82 GLU A C 1
ATOM 653 O O . GLU A 1 82 ? 21.611 4.438 -8.771 1.00 71.44 82 GLU A O 1
ATOM 658 N N . TYR A 1 83 ? 21.706 4.786 -6.557 1.00 71.88 83 TYR A N 1
ATOM 659 C CA . TYR A 1 83 ? 20.277 5.020 -6.397 1.00 71.88 83 TYR A CA 1
ATOM 660 C C . TYR A 1 83 ? 19.921 6.460 -6.783 1.00 71.88 83 TYR A C 1
ATOM 662 O O . TYR A 1 83 ? 20.603 7.400 -6.361 1.00 71.88 83 TYR A O 1
ATOM 670 N N . PRO A 1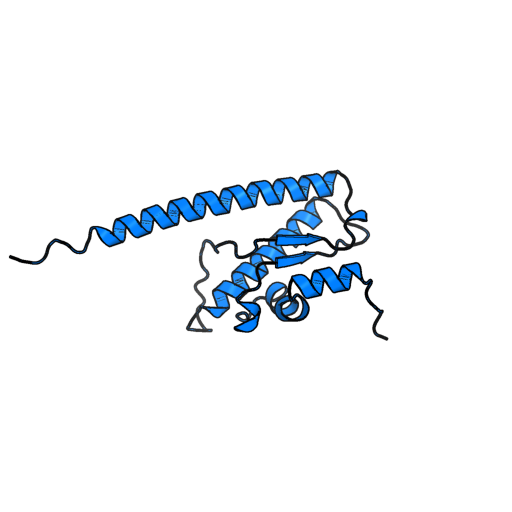 84 ? 18.826 6.678 -7.530 1.00 74.81 84 PRO A N 1
ATOM 671 C CA . PRO A 1 84 ? 18.378 8.021 -7.847 1.00 74.81 84 PRO A CA 1
ATOM 672 C C . PRO A 1 84 ? 18.004 8.758 -6.560 1.00 74.81 84 PRO A C 1
ATOM 674 O O . PRO A 1 84 ? 17.257 8.251 -5.724 1.00 74.81 84 PRO A O 1
ATOM 677 N N . SER A 1 85 ? 18.475 10.000 -6.436 1.00 75.69 85 SER A N 1
ATOM 678 C CA . SER A 1 85 ? 18.123 10.881 -5.315 1.00 75.69 85 SER A CA 1
ATOM 679 C C . SER A 1 85 ? 16.618 11.155 -5.229 1.00 75.69 85 SER A C 1
ATOM 681 O O . SER A 1 85 ? 16.094 11.416 -4.147 1.00 75.69 85 SER A O 1
ATOM 683 N N . HIS A 1 86 ? 15.914 11.053 -6.361 1.00 77.88 86 HIS A N 1
ATOM 684 C CA . HIS A 1 86 ? 14.462 11.122 -6.451 1.00 77.88 86 HIS A CA 1
ATOM 685 C C . HIS A 1 86 ? 13.933 10.069 -7.427 1.00 77.88 86 HIS A C 1
ATOM 687 O O . HIS A 1 86 ? 14.246 10.105 -8.617 1.00 77.88 86 HIS A O 1
ATOM 693 N N . LEU A 1 87 ? 13.091 9.165 -6.927 1.00 82.75 87 LEU A N 1
ATOM 694 C CA . LEU A 1 87 ? 12.307 8.260 -7.764 1.00 82.75 87 LEU A CA 1
ATOM 695 C C . LEU A 1 87 ? 11.026 8.951 -8.210 1.00 82.75 87 LEU A C 1
ATOM 697 O O . LEU A 1 87 ? 10.332 9.565 -7.397 1.00 82.75 87 LEU A O 1
ATOM 701 N N . ALA A 1 88 ? 10.704 8.811 -9.493 1.00 84.81 88 ALA A N 1
ATOM 702 C CA . ALA A 1 88 ? 9.373 9.137 -9.974 1.00 84.81 88 ALA A CA 1
ATOM 703 C C . ALA A 1 88 ? 8.362 8.217 -9.281 1.00 84.81 88 ALA A C 1
ATOM 705 O O . ALA A 1 88 ? 8.575 7.008 -9.192 1.00 84.81 88 ALA A O 1
ATOM 706 N N . ASP A 1 89 ? 7.279 8.801 -8.778 1.00 88.19 89 ASP A N 1
ATOM 707 C CA . ASP A 1 89 ? 6.217 8.039 -8.138 1.00 88.19 89 ASP A CA 1
ATOM 708 C C . ASP A 1 89 ? 5.473 7.219 -9.197 1.00 88.19 89 ASP A C 1
ATOM 710 O O . ASP A 1 89 ? 4.800 7.775 -10.064 1.00 88.19 89 ASP A O 1
ATOM 714 N N . ALA A 1 90 ? 5.630 5.898 -9.146 1.00 90.88 90 ALA A N 1
ATOM 715 C CA . ALA A 1 90 ? 4.999 4.981 -10.091 1.00 90.88 90 ALA A CA 1
ATOM 716 C C . ALA A 1 90 ? 3.593 4.542 -9.657 1.00 90.88 90 ALA A C 1
ATOM 718 O O . ALA A 1 90 ? 2.936 3.791 -10.374 1.00 90.88 90 ALA A O 1
ATOM 719 N N . THR A 1 91 ? 3.126 4.944 -8.472 1.00 92.75 91 THR A N 1
ATOM 720 C CA . THR A 1 91 ? 1.821 4.505 -7.971 1.00 92.75 91 THR A CA 1
ATOM 721 C C . THR A 1 91 ? 0.740 5.529 -8.334 1.00 92.75 91 THR A C 1
ATOM 723 O O . THR A 1 91 ? 0.790 6.678 -7.917 1.00 92.75 91 THR A O 1
ATOM 726 N N . GLU A 1 92 ? -0.300 5.125 -9.046 1.00 90.56 92 GLU A N 1
ATOM 727 C CA . GLU A 1 92 ? -1.450 5.972 -9.397 1.00 90.56 92 GLU A CA 1
ATOM 728 C C . GLU A 1 92 ? -2.644 5.732 -8.465 1.00 90.56 92 GLU A C 1
ATOM 730 O O . GLU A 1 92 ? -3.409 6.654 -8.187 1.00 90.56 92 GLU A O 1
ATOM 735 N N . LEU A 1 93 ? -2.782 4.515 -7.927 1.00 91.31 93 LEU A N 1
ATOM 736 C CA . LEU A 1 93 ? -3.920 4.122 -7.098 1.00 91.31 93 LEU A CA 1
ATOM 737 C C . LEU A 1 93 ? -3.488 3.332 -5.856 1.00 91.31 93 LEU A C 1
ATOM 739 O O . LEU A 1 93 ? -2.650 2.435 -5.923 1.00 91.31 93 LEU A O 1
ATOM 743 N N . ILE A 1 94 ? -4.101 3.644 -4.714 1.00 92.75 94 ILE A N 1
ATOM 744 C CA . ILE A 1 94 ? -4.005 2.845 -3.488 1.00 92.75 94 ILE A CA 1
ATOM 745 C C . ILE A 1 94 ? -5.381 2.234 -3.234 1.00 92.75 94 ILE A C 1
ATOM 747 O O . ILE A 1 94 ? -6.355 2.955 -3.022 1.00 92.75 94 ILE A O 1
ATOM 751 N N . LEU A 1 95 ? -5.453 0.908 -3.234 1.00 93.56 95 LEU A N 1
ATOM 752 C CA . LEU A 1 95 ? -6.635 0.157 -2.833 1.00 93.56 95 LEU A CA 1
ATOM 753 C C . LEU A 1 95 ? -6.500 -0.209 -1.357 1.00 93.56 95 LEU A C 1
ATOM 755 O O . LEU A 1 95 ? -5.631 -0.997 -0.989 1.00 93.56 95 LEU A O 1
ATOM 759 N N . VAL A 1 96 ? -7.355 0.362 -0.512 1.00 93.50 96 VAL A N 1
ATOM 760 C CA . VAL A 1 96 ? -7.401 0.015 0.911 1.00 93.50 96 VAL A CA 1
ATOM 761 C C . VAL A 1 96 ? -8.429 -1.090 1.115 1.00 93.50 96 VAL A C 1
ATOM 763 O O . VAL A 1 96 ? -9.633 -0.856 1.000 1.00 93.50 96 VAL A O 1
ATOM 766 N N . ASP A 1 97 ? -7.951 -2.293 1.408 1.00 91.44 97 ASP A N 1
ATOM 767 C CA . ASP A 1 97 ? -8.798 -3.387 1.868 1.00 91.44 97 ASP A CA 1
ATOM 768 C C . ASP A 1 97 ? -9.188 -3.173 3.334 1.00 91.44 97 ASP A C 1
ATOM 770 O O . ASP A 1 97 ? -8.472 -2.501 4.069 1.00 91.44 97 ASP A O 1
ATOM 774 N N . GLU A 1 98 ? -10.323 -3.725 3.767 1.00 92.69 98 GLU A N 1
ATOM 775 C CA . GLU A 1 98 ? -10.808 -3.600 5.157 1.00 92.69 98 GLU A CA 1
ATOM 776 C C . GLU A 1 98 ? -10.784 -2.141 5.666 1.00 92.69 98 GLU A C 1
ATOM 778 O O . GLU A 1 98 ? -10.398 -1.840 6.800 1.00 92.69 98 GLU A O 1
ATOM 783 N N . ALA A 1 99 ? -11.174 -1.205 4.791 1.00 91.94 99 ALA A N 1
ATOM 784 C CA . ALA A 1 99 ? -11.141 0.234 5.056 1.00 91.94 99 ALA A CA 1
ATOM 785 C C . ALA A 1 99 ? -12.013 0.655 6.254 1.00 91.94 99 ALA A C 1
ATOM 787 O O . ALA A 1 99 ? -11.781 1.708 6.843 1.00 91.94 99 ALA A O 1
ATOM 788 N N . ASP A 1 100 ? -12.970 -0.179 6.666 1.00 92.81 100 ASP A N 1
ATOM 789 C CA . ASP A 1 100 ? -13.759 -0.020 7.892 1.00 92.81 100 ASP A CA 1
ATOM 790 C C . ASP A 1 100 ? -12.903 -0.031 9.176 1.00 92.81 100 ASP A C 1
ATOM 792 O O . ASP A 1 100 ? -13.325 0.479 10.219 1.00 92.81 100 ASP A O 1
ATOM 796 N N . ARG A 1 101 ? -11.662 -0.537 9.102 1.00 94.00 101 ARG A N 1
ATOM 797 C CA . ARG A 1 101 ? -10.674 -0.461 10.190 1.00 94.00 101 ARG A CA 1
ATOM 798 C C . ARG A 1 101 ? -10.062 0.923 10.365 1.00 94.00 101 ARG A C 1
ATOM 800 O O . ARG A 1 101 ? -9.472 1.192 11.416 1.00 94.00 101 ARG A O 1
ATOM 807 N N . LEU A 1 102 ? -10.177 1.801 9.371 1.00 94.62 102 LEU A N 1
ATOM 808 C CA . LEU A 1 102 ? -9.657 3.157 9.463 1.00 94.62 102 LEU A CA 1
ATOM 809 C C . LEU A 1 102 ? -10.610 4.038 10.267 1.00 94.62 102 LEU A C 1
ATOM 811 O O . LEU A 1 102 ? -11.809 4.121 10.007 1.00 94.62 102 LEU A O 1
ATOM 815 N N . LYS A 1 103 ? -10.058 4.726 11.266 1.00 93.12 103 LYS A N 1
ATOM 816 C CA . LYS A 1 103 ? -10.771 5.782 11.995 1.00 93.12 103 LYS A CA 1
ATOM 817 C C . LYS A 1 103 ? -10.628 7.111 11.260 1.00 93.12 103 LYS A C 1
ATOM 819 O O . LYS A 1 103 ? -9.803 7.237 10.359 1.00 93.12 103 LYS A O 1
ATOM 824 N N . MET A 1 104 ? -11.387 8.118 11.689 1.00 95.25 104 MET A N 1
ATOM 825 C CA . MET A 1 104 ? -11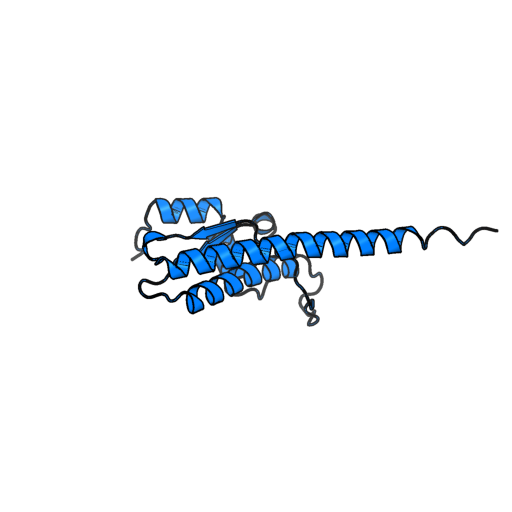.414 9.444 11.057 1.00 95.25 104 MET A CA 1
ATOM 826 C C . MET A 1 104 ? -10.011 10.026 10.827 1.00 95.25 104 MET A C 1
ATOM 828 O O . MET A 1 104 ? -9.690 10.427 9.717 1.00 95.25 104 MET A O 1
ATOM 832 N N . LEU A 1 105 ? -9.132 9.956 11.832 1.00 94.88 105 LEU A N 1
ATOM 833 C CA . LEU A 1 105 ? -7.744 10.417 11.702 1.00 94.88 105 LEU A CA 1
ATOM 834 C C . LEU A 1 105 ? -6.928 9.636 10.655 1.00 94.88 105 LEU A C 1
ATOM 836 O O . LEU A 1 105 ? -6.023 10.194 10.047 1.00 94.88 105 LEU A O 1
ATOM 840 N N . GLY A 1 106 ? -7.224 8.352 10.442 1.00 93.88 106 GLY A N 1
ATOM 841 C CA . GLY A 1 106 ? -6.591 7.561 9.385 1.00 93.88 106 GLY A CA 1
ATOM 842 C C . GLY A 1 106 ? -7.066 7.974 7.991 1.00 93.88 106 GLY A C 1
ATOM 843 O O . GLY A 1 106 ? -6.262 8.040 7.067 1.00 93.88 106 GLY A O 1
ATOM 844 N N . LEU A 1 107 ? -8.350 8.311 7.839 1.00 94.38 107 LEU A N 1
ATOM 845 C CA . LEU A 1 107 ? -8.882 8.836 6.577 1.00 94.38 107 LEU A CA 1
ATOM 846 C C . LEU A 1 107 ? -8.294 10.213 6.237 1.00 94.38 107 LEU A C 1
ATOM 848 O O . LEU A 1 107 ? -7.964 10.457 5.079 1.00 94.38 107 LEU A O 1
ATOM 852 N N . GLU A 1 108 ? -8.105 11.081 7.235 1.00 95.06 108 GLU A N 1
ATOM 853 C CA . GLU A 1 108 ? -7.418 12.363 7.027 1.00 95.06 108 GLU A CA 1
ATOM 854 C C . GLU A 1 108 ? -5.957 12.155 6.613 1.00 95.06 108 GLU A C 1
ATOM 856 O O . GLU A 1 108 ? -5.511 12.775 5.656 1.00 95.06 108 GLU A O 1
ATOM 861 N N . GLU A 1 109 ? -5.230 11.214 7.228 1.00 94.44 109 GLU A N 1
ATOM 862 C CA . GLU A 1 109 ? -3.864 10.889 6.791 1.00 94.44 109 GLU A CA 1
ATOM 863 C C . GLU A 1 109 ? -3.821 10.368 5.340 1.00 94.44 109 GLU A C 1
ATOM 865 O O . GLU A 1 109 ? -2.904 10.717 4.592 1.00 94.44 109 GLU A O 1
ATOM 870 N N . LEU A 1 110 ? -4.808 9.566 4.907 1.00 92.12 110 LEU A N 1
ATOM 871 C CA . LEU A 1 110 ? -4.921 9.128 3.506 1.00 92.12 110 LEU A CA 1
ATOM 872 C C . LEU A 1 110 ? -5.111 10.303 2.552 1.00 92.12 110 LEU A C 1
ATOM 874 O O . LEU A 1 110 ? -4.453 10.366 1.511 1.00 92.12 110 LEU A O 1
ATOM 878 N N . ARG A 1 111 ? -6.013 11.222 2.900 1.00 91.25 111 ARG A N 1
ATOM 879 C CA . ARG A 1 111 ? -6.279 12.424 2.112 1.00 91.25 111 ARG A CA 1
ATOM 880 C C . ARG A 1 111 ? -5.027 13.287 2.006 1.00 91.25 111 ARG A C 1
ATOM 882 O O . ARG A 1 111 ? -4.617 13.647 0.907 1.00 91.25 111 ARG A O 1
ATOM 889 N N . ASP A 1 112 ? -4.382 13.540 3.136 1.00 91.69 112 ASP A N 1
ATOM 890 C CA . ASP A 1 112 ? -3.135 14.288 3.224 1.00 91.69 112 ASP A CA 1
ATOM 891 C C . ASP A 1 112 ? -2.028 13.665 2.362 1.00 91.69 112 ASP A C 1
ATOM 893 O O . ASP A 1 112 ? -1.278 14.367 1.675 1.00 91.69 112 ASP A O 1
ATOM 897 N N . LEU A 1 113 ? -1.915 12.332 2.375 1.00 88.31 113 LEU A N 1
ATOM 898 C CA . LEU A 1 113 ? -0.984 11.597 1.525 1.00 88.31 113 LEU A CA 1
ATOM 899 C C . LEU A 1 113 ? -1.315 11.785 0.039 1.00 88.31 113 LEU A C 1
ATOM 901 O O . LEU A 1 113 ? -0.407 12.071 -0.743 1.00 88.31 113 LEU A O 1
ATOM 905 N N . TYR A 1 114 ? -2.582 11.645 -0.348 1.00 85.06 114 TYR A N 1
ATOM 906 C CA . TYR A 1 114 ? -3.028 11.842 -1.728 1.00 85.06 114 TYR A CA 1
ATOM 907 C C . TYR A 1 114 ? -2.730 13.265 -2.218 1.00 85.06 114 TYR A C 1
ATOM 909 O O . TYR A 1 114 ? -2.106 13.443 -3.267 1.00 85.06 114 TYR A O 1
ATOM 917 N N . ASP A 1 115 ? -3.065 14.279 -1.419 1.00 85.81 115 ASP A N 1
ATOM 918 C CA . ASP A 1 115 ? -2.832 15.684 -1.754 1.00 85.81 115 ASP A CA 1
ATOM 919 C C . ASP A 1 115 ? -1.336 15.992 -1.906 1.00 85.81 115 ASP A C 1
ATOM 921 O O . ASP A 1 115 ? -0.936 16.720 -2.819 1.00 85.81 115 ASP A O 1
ATOM 925 N N . ARG A 1 116 ? -0.476 15.415 -1.053 1.00 83.00 116 ARG A N 1
ATOM 926 C CA . ARG A 1 116 ? 0.988 15.544 -1.173 1.00 83.00 116 ARG A CA 1
ATOM 927 C C . ARG A 1 116 ? 1.523 14.902 -2.452 1.00 83.00 116 ARG A C 1
ATOM 929 O O . ARG A 1 116 ? 2.340 15.515 -3.137 1.00 83.00 116 ARG A O 1
ATOM 936 N N . ARG A 1 117 ? 1.048 13.706 -2.800 1.00 78.44 117 ARG A N 1
ATOM 937 C CA . ARG A 1 117 ? 1.501 12.973 -3.995 1.00 78.44 117 ARG A CA 1
ATOM 938 C C . ARG A 1 117 ? 1.027 13.637 -5.286 1.00 78.44 117 ARG A C 1
ATOM 940 O O . ARG A 1 117 ? 1.813 13.790 -6.218 1.00 78.44 117 ARG A O 1
ATOM 947 N N . GLY A 1 118 ? -0.199 14.164 -5.303 1.00 69.31 118 GLY A N 1
ATOM 948 C CA . GLY A 1 118 ? -0.698 14.992 -6.402 1.00 69.31 118 GLY A CA 1
ATOM 949 C C . GLY A 1 118 ? 0.109 16.282 -6.607 1.00 69.31 118 GLY A C 1
ATOM 950 O O . GLY A 1 118 ? 0.265 16.730 -7.743 1.00 69.31 118 GLY A O 1
ATOM 951 N N . ARG A 1 119 ? 0.668 16.875 -5.538 1.00 58.84 119 ARG A N 1
ATOM 952 C CA . ARG A 1 119 ? 1.607 18.008 -5.657 1.00 58.84 119 ARG A CA 1
ATOM 953 C C . ARG A 1 119 ? 2.950 17.587 -6.262 1.00 58.84 119 ARG A C 1
ATOM 955 O O . ARG A 1 119 ? 3.441 18.286 -7.143 1.00 58.84 119 ARG A O 1
ATOM 962 N N . TRP A 1 120 ? 3.504 16.445 -5.856 1.00 52.06 120 TRP A N 1
ATOM 963 C CA . TRP A 1 120 ? 4.773 15.942 -6.398 1.00 52.06 120 TRP A CA 1
ATOM 964 C C . TRP A 1 120 ? 4.694 15.518 -7.865 1.00 52.06 120 TRP A C 1
ATOM 966 O O . TRP A 1 120 ? 5.616 15.820 -8.618 1.00 52.06 120 TRP A O 1
ATOM 976 N N . GLY A 1 121 ? 3.590 14.904 -8.305 1.00 52.59 121 GLY A N 1
ATOM 977 C CA . GLY A 1 121 ? 3.391 14.575 -9.722 1.00 52.59 121 GLY A CA 1
ATOM 978 C C . GLY A 1 121 ? 3.395 15.815 -10.628 1.00 52.59 121 GLY A C 1
ATOM 979 O O . GLY A 1 121 ? 3.970 15.787 -11.715 1.00 52.59 121 GLY A O 1
ATOM 980 N N . ARG A 1 122 ? 2.827 16.935 -10.155 1.00 52.41 122 ARG A N 1
ATOM 981 C CA . ARG A 1 122 ? 2.827 18.212 -10.891 1.00 52.41 122 ARG A CA 1
ATOM 982 C C . ARG A 1 122 ? 4.200 18.887 -10.912 1.00 52.41 122 ARG A C 1
ATOM 984 O O . ARG A 1 122 ? 4.601 19.396 -11.951 1.00 52.41 122 ARG A O 1
ATOM 991 N N . GLU A 1 123 ? 4.937 18.859 -9.804 1.00 48.94 123 GLU A N 1
ATOM 992 C CA . GLU A 1 123 ? 6.275 19.465 -9.728 1.00 48.94 123 GLU A CA 1
ATOM 993 C C . GLU A 1 123 ? 7.333 18.668 -10.518 1.00 48.94 123 GLU A C 1
ATOM 995 O O . GLU A 1 123 ? 8.230 19.248 -11.131 1.00 48.94 123 GLU A O 1
ATOM 1000 N N . ALA A 1 124 ? 7.226 17.334 -10.548 1.00 51.50 124 ALA A N 1
ATOM 1001 C CA . ALA A 1 124 ? 8.112 16.484 -11.341 1.00 51.50 124 ALA A CA 1
ATOM 1002 C C . ALA A 1 124 ? 7.901 16.682 -12.851 1.00 51.50 124 ALA A C 1
ATOM 1004 O O . ALA A 1 124 ? 8.881 16.803 -13.587 1.00 51.50 124 ALA A O 1
ATOM 1005 N N . ALA A 1 125 ? 6.647 16.792 -13.308 1.00 52.97 125 ALA A N 1
ATOM 1006 C CA . ALA A 1 125 ? 6.333 17.098 -14.705 1.00 52.97 125 ALA A CA 1
ATOM 1007 C C . ALA A 1 125 ? 6.926 18.451 -15.146 1.00 52.97 125 ALA A C 1
ATOM 1009 O O . ALA A 1 125 ? 7.523 18.545 -16.218 1.00 52.97 125 ALA A O 1
ATOM 1010 N N . ASP A 1 126 ? 6.859 19.465 -14.281 1.00 51.47 126 ASP A N 1
ATOM 1011 C CA . ASP A 1 126 ? 7.402 20.807 -14.534 1.00 51.47 126 ASP A CA 1
ATOM 1012 C C . ASP A 1 126 ? 8.947 20.815 -14.631 1.00 51.47 126 ASP A C 1
ATOM 1014 O O . ASP A 1 126 ? 9.557 21.416 -15.527 1.00 51.47 126 ASP A O 1
ATOM 1018 N N . LYS A 1 127 ? 9.612 20.029 -13.771 1.00 51.09 127 LYS A N 1
ATOM 1019 C CA . LYS A 1 127 ? 11.072 19.830 -13.806 1.00 51.09 127 LYS A CA 1
ATOM 1020 C C . LYS A 1 127 ? 11.530 19.018 -15.025 1.00 51.09 127 LYS A C 1
ATOM 1022 O O . LYS A 1 127 ? 12.604 19.297 -15.571 1.00 51.09 127 LYS A O 1
ATOM 1027 N N . GLN A 1 128 ? 10.735 18.047 -15.483 1.00 51.81 128 GLN A N 1
ATOM 1028 C CA . GLN A 1 128 ? 11.017 17.284 -16.704 1.00 51.81 128 GLN A CA 1
ATOM 1029 C C . GLN A 1 128 ? 10.892 18.173 -17.956 1.00 51.81 128 GLN A C 1
ATOM 1031 O O . GLN A 1 128 ? 11.797 18.153 -18.792 1.00 51.81 128 GLN A O 1
ATOM 1036 N N . GLN A 1 129 ? 9.844 19.010 -18.033 1.00 48.19 129 GLN A N 1
ATOM 1037 C CA . GLN A 1 129 ? 9.593 19.963 -19.128 1.00 48.19 129 GLN A CA 1
ATOM 1038 C C . GLN A 1 129 ? 10.766 20.948 -19.304 1.00 48.19 129 GLN A C 1
ATOM 1040 O O . GLN A 1 129 ? 11.241 21.186 -20.420 1.00 48.19 129 GLN A O 1
ATOM 1045 N N . THR A 1 130 ? 11.297 21.451 -18.185 1.00 50.34 130 THR A N 1
ATOM 1046 C CA . THR A 1 130 ? 12.440 22.375 -18.160 1.00 50.34 130 THR A CA 1
ATOM 1047 C C . THR A 1 130 ? 13.733 21.710 -18.658 1.00 50.34 130 THR A C 1
ATOM 1049 O O . THR A 1 130 ? 14.499 22.315 -19.408 1.00 50.34 130 THR A O 1
ATOM 1052 N N . ARG A 1 131 ? 13.972 20.430 -18.331 1.00 43.12 131 ARG A N 1
ATOM 1053 C CA . ARG A 1 131 ? 15.162 19.682 -18.790 1.00 43.12 131 ARG A CA 1
ATOM 1054 C C . ARG A 1 131 ? 15.105 19.280 -20.269 1.00 43.12 131 ARG A C 1
ATOM 1056 O O . ARG A 1 131 ? 16.153 19.257 -20.916 1.00 43.12 131 ARG A O 1
ATOM 1063 N N . SER A 1 132 ? 13.923 19.000 -20.824 1.00 43.53 132 SER A N 1
ATOM 1064 C CA . SER A 1 132 ? 13.751 18.758 -22.267 1.00 43.53 132 SER A CA 1
ATOM 1065 C C . SER A 1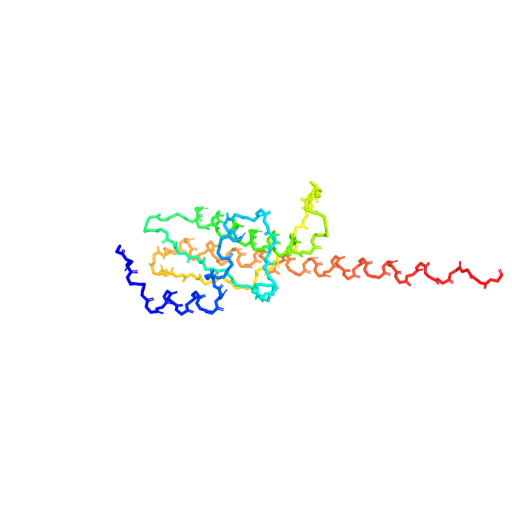 132 ? 13.978 20.015 -23.110 1.00 43.53 132 SER A C 1
ATOM 1067 O O . SER A 1 132 ? 14.551 19.920 -24.193 1.00 43.53 132 SER A O 1
ATOM 1069 N N . SER A 1 133 ? 13.624 21.199 -22.595 1.00 46.66 133 SER A N 1
ATOM 1070 C CA . SER A 1 133 ? 13.857 22.465 -23.302 1.00 46.66 133 SER A CA 1
ATOM 1071 C C . SER A 1 133 ? 15.344 22.826 -23.403 1.00 46.66 133 SER A C 1
ATOM 1073 O O . SER A 1 133 ? 15.753 23.432 -24.387 1.00 46.66 133 SER A O 1
ATOM 1075 N N . VAL A 1 134 ? 16.169 22.425 -22.429 1.00 50.69 134 VAL A N 1
ATOM 1076 C CA . VAL A 1 134 ? 17.617 22.714 -22.428 1.00 50.69 134 VAL A CA 1
ATOM 1077 C C . VAL A 1 134 ? 18.397 21.802 -23.386 1.00 50.69 134 VAL A C 1
ATOM 1079 O O . VAL A 1 134 ? 19.392 22.236 -23.954 1.00 50.69 134 VAL A O 1
ATOM 1082 N N . ARG A 1 135 ? 17.934 20.570 -23.656 1.00 46.88 135 ARG A N 1
ATOM 1083 C CA . ARG A 1 135 ? 18.584 19.687 -24.651 1.00 46.88 135 ARG A CA 1
ATOM 1084 C C . ARG A 1 135 ? 18.257 20.046 -26.106 1.00 46.88 135 ARG A C 1
ATOM 1086 O O . ARG A 1 135 ? 19.016 19.670 -26.991 1.00 46.88 135 ARG A O 1
ATOM 1093 N N . GLY A 1 136 ? 17.169 20.780 -26.361 1.00 39.28 136 GLY A N 1
ATOM 1094 C CA . GLY A 1 136 ? 16.767 21.204 -27.711 1.00 39.28 136 GLY A CA 1
ATOM 1095 C C . GLY A 1 136 ? 17.533 22.410 -28.271 1.00 39.28 136 GLY A C 1
ATOM 1096 O O . GLY A 1 136 ? 17.513 22.635 -29.475 1.00 39.28 136 GLY A O 1
ATOM 1097 N N . ILE A 1 137 ? 18.233 23.171 -27.423 1.00 51.12 137 ILE A N 1
ATOM 1098 C CA . ILE A 1 137 ? 18.934 24.412 -27.809 1.00 51.12 137 ILE A CA 1
ATOM 1099 C C . ILE A 1 137 ? 20.445 24.240 -28.037 1.00 51.12 137 ILE A C 1
ATOM 1101 O O . ILE A 1 137 ? 21.096 25.170 -28.500 1.00 51.12 137 ILE A O 1
ATOM 1105 N N . SER A 1 138 ? 21.016 23.056 -27.789 1.00 47.66 138 SER A N 1
ATOM 1106 C CA . SER A 1 138 ? 22.460 22.801 -27.969 1.00 47.66 138 SER A CA 1
ATOM 1107 C C . SER A 1 138 ? 22.846 22.209 -29.336 1.00 47.66 138 SER A C 1
ATOM 1109 O O . SER A 1 138 ? 24.008 21.879 -29.539 1.00 47.66 138 SER A O 1
ATOM 1111 N N . GLY A 1 139 ? 21.904 22.066 -30.278 1.00 42.34 139 GLY A N 1
ATOM 1112 C CA . GLY A 1 139 ? 22.126 21.399 -31.573 1.00 42.34 139 GLY A CA 1
ATOM 1113 C C . GLY A 1 139 ? 22.305 22.300 -32.804 1.00 42.34 139 GLY A C 1
ATOM 1114 O O . GLY A 1 139 ? 22.351 21.773 -33.908 1.00 42.34 139 GLY A O 1
ATOM 1115 N N . LEU A 1 140 ? 22.372 23.631 -32.661 1.00 46.75 140 LEU A N 1
ATOM 1116 C CA . LEU A 1 140 ? 22.253 24.561 -33.805 1.00 46.75 140 LEU A CA 1
ATOM 1117 C C . LEU A 1 140 ? 23.460 25.477 -34.070 1.00 46.75 140 LEU A C 1
ATOM 1119 O O . LEU A 1 140 ? 23.341 26.426 -34.837 1.00 46.75 140 LEU A O 1
ATOM 1123 N N . ALA A 1 141 ? 24.635 25.191 -33.507 1.00 45.78 141 ALA A N 1
ATOM 1124 C CA . ALA A 1 141 ? 25.838 25.993 -33.753 1.00 45.78 141 ALA A CA 1
ATOM 1125 C C . ALA A 1 141 ? 27.052 25.130 -34.131 1.00 45.78 141 ALA A C 1
ATOM 1127 O O . ALA A 1 141 ? 28.017 25.051 -33.380 1.00 45.78 141 ALA A O 1
ATOM 1128 N N . ALA A 1 142 ? 27.002 24.470 -35.291 1.00 47.50 142 ALA A N 1
ATOM 1129 C CA . ALA A 1 142 ? 28.196 23.932 -35.950 1.00 47.50 142 ALA A CA 1
ATOM 1130 C C . ALA A 1 142 ? 27.943 23.705 -37.450 1.00 47.50 142 ALA A C 1
ATOM 1132 O O . ALA A 1 142 ? 27.859 22.571 -37.912 1.00 47.50 142 ALA A O 1
ATOM 1133 N N . SER A 1 143 ? 27.803 24.787 -38.216 1.00 44.22 143 SER A N 1
ATOM 1134 C CA . SER A 1 143 ? 28.010 24.750 -39.669 1.00 44.22 143 SER A CA 1
ATOM 1135 C C . SER A 1 143 ? 28.200 26.163 -40.219 1.00 44.22 143 SER A C 1
ATOM 1137 O O . SER A 1 143 ? 27.220 26.834 -40.546 1.00 44.22 143 SER A O 1
ATOM 1139 N N . SER A 1 144 ? 29.450 26.615 -40.292 1.00 45.44 144 SER A N 1
ATOM 1140 C CA . SER A 1 144 ? 30.023 27.468 -41.350 1.00 45.44 144 SER A CA 1
ATOM 1141 C C . SER A 1 144 ? 31.520 27.605 -41.118 1.00 45.44 144 SER A C 1
ATOM 1143 O O . SER A 1 144 ? 31.897 27.845 -39.950 1.00 45.44 144 SER A O 1
#

Secondary structure (DSSP, 8-state):
--PPPPHHHHHHHHHTTHHHHHHHHHS-SSPPPTTTTT--EEEE---SS--HHHHHHHHHHHHHHHHHHHHHHH-S-TT-----SS------EEEETTGGG--HHHHHHHHHHHHHHHHHHHHHHHHHHHHHHHHSSSSS----

Sequence (144 aa):
MLAQRPAKTLSARQYAQWDLIESYVEMPFRGLPPEGLACRSVVYTPPVYNTPRQLGHDLRRLTHGLSLAVWQAHVPDPETTEYPSHLADATELILVDEADRLKMLGLEELRDLYDRRGRWGREAADKQQTRSSVRGISGLAASS

pLDDT: mean 79.83, std 17.72, range [34.56, 95.56]

Radius of gyration: 19.0 Å; chains: 1; bounding box: 44×52×57 Å